Protein AF-A0A7Y5E2I7-F1 (afdb_monomer_lite)

Foldseek 3Di:
DDDDDDDDDDDDDDDDDDDDDDDDDDDDDDPPPPDPPPPPVLPLPPAKDWFWAAQVVQQDTDFIWIWGDPDVQWTFTDDPVCNPGTFIFGWDWDDDPNDTATYTNTPDDDPHHDDHDDYFNQFDDDRPDTHGPDDDD

Radius of gyration: 29.75 Å; chains: 1; bounding box: 64×76×51 Å

Secondary structure (DSSP, 8-state):
---------------------------------------------TTEEEEEEEEGGGTEEEEEEEEEEEETTEEEEE-TTSSSSPEEEEEEEEEETTEEEEEEEE----SSPPPP----TT-EEETTEEE-S----

pLDDT: mean 77.26, std 21.07, range [37.94, 97.81]

Structure (mmCIF, N/CA/C/O backbone):
data_AF-A0A7Y5E2I7-F1
#
_entry.id   AF-A0A7Y5E2I7-F1
#
loop_
_atom_site.group_PDB
_atom_site.id
_atom_site.type_symbol
_atom_site.label_atom_id
_atom_site.label_alt_id
_atom_site.label_comp_id
_atom_site.label_asym_id
_atom_site.label_entity_id
_atom_site.label_seq_id
_atom_site.pdbx_PDB_ins_code
_atom_site.Cartn_x
_atom_site.Cartn_y
_atom_site.Cartn_z
_atom_site.occupancy
_atom_site.B_iso_or_equiv
_atom_site.auth_seq_id
_atom_site.auth_comp_id
_atom_site.auth_asym_id
_atom_site.auth_atom_id
_atom_site.pdbx_PDB_model_num
ATOM 1 N N . MET A 1 1 ? 26.588 -47.017 -35.302 1.00 46.81 1 MET A N 1
ATOM 2 C CA . MET A 1 1 ? 26.744 -48.278 -36.074 1.00 46.81 1 MET A CA 1
ATOM 3 C C . MET A 1 1 ? 27.490 -49.244 -35.153 1.00 46.81 1 MET A C 1
ATOM 5 O O . MET A 1 1 ? 28.565 -48.873 -34.726 1.00 46.81 1 MET A O 1
ATOM 9 N N . ARG A 1 2 ? 26.962 -50.365 -34.652 1.00 39.72 2 ARG A N 1
ATOM 10 C CA . ARG A 1 2 ? 26.421 -51.553 -35.332 1.00 39.72 2 ARG A CA 1
ATOM 11 C C . ARG A 1 2 ? 25.397 -52.285 -34.441 1.00 39.72 2 ARG A C 1
ATOM 13 O O . ARG A 1 2 ? 25.476 -52.225 -33.222 1.00 39.72 2 ARG A O 1
ATOM 20 N N . ARG A 1 3 ? 24.467 -52.972 -35.109 1.00 50.47 3 ARG A N 1
ATOM 21 C CA . ARG A 1 3 ? 23.462 -53.908 -34.578 1.00 50.47 3 ARG A CA 1
ATOM 22 C C . ARG A 1 3 ? 24.116 -55.188 -34.050 1.00 50.47 3 ARG A C 1
ATOM 24 O O . ARG A 1 3 ? 25.071 -55.635 -34.676 1.00 50.47 3 ARG A O 1
ATOM 31 N N . LEU A 1 4 ? 23.495 -55.837 -33.064 1.00 52.69 4 LEU A N 1
ATOM 32 C CA . LEU A 1 4 ? 23.398 -57.300 -32.980 1.00 52.69 4 LEU A CA 1
ATOM 33 C C . LEU A 1 4 ? 22.097 -57.718 -32.274 1.00 52.69 4 LEU A C 1
ATOM 35 O O . LEU A 1 4 ? 21.553 -56.982 -31.457 1.00 52.69 4 LEU A O 1
ATOM 39 N N . CYS A 1 5 ? 21.584 -58.859 -32.728 1.00 41.06 5 CYS A N 1
ATOM 40 C CA . CYS A 1 5 ? 20.235 -59.390 -32.580 1.00 41.06 5 CYS A CA 1
ATOM 41 C C . CYS A 1 5 ? 19.867 -59.938 -31.185 1.00 41.06 5 CYS A C 1
ATOM 43 O O . CYS A 1 5 ? 20.725 -60.231 -30.364 1.00 41.06 5 CYS A O 1
ATOM 45 N N . ALA A 1 6 ? 18.544 -60.104 -31.036 1.00 47.09 6 ALA A N 1
ATOM 46 C CA . ALA A 1 6 ? 17.701 -60.841 -30.075 1.00 47.09 6 ALA A CA 1
ATOM 47 C C . ALA A 1 6 ? 18.190 -62.285 -29.739 1.00 47.09 6 ALA A C 1
ATOM 49 O O . ALA A 1 6 ? 19.221 -62.669 -30.291 1.00 47.09 6 ALA A O 1
ATOM 50 N N . PRO A 1 7 ? 17.475 -63.158 -28.973 1.00 57.16 7 PRO A N 1
ATOM 51 C CA . PRO A 1 7 ? 16.097 -63.067 -28.437 1.00 57.16 7 PRO A CA 1
ATOM 52 C C . PRO A 1 7 ? 15.887 -63.655 -27.019 1.00 57.16 7 PRO A C 1
ATOM 54 O O . PRO A 1 7 ? 16.674 -64.472 -26.566 1.00 57.16 7 PRO A O 1
ATOM 57 N N . THR A 1 8 ? 14.752 -63.384 -26.361 1.00 48.31 8 THR A N 1
ATOM 58 C CA . THR A 1 8 ? 13.950 -64.466 -25.740 1.00 48.31 8 THR A CA 1
ATOM 59 C C . THR A 1 8 ? 12.540 -63.992 -25.405 1.00 48.31 8 THR A C 1
ATOM 61 O O . THR A 1 8 ? 12.333 -62.941 -24.808 1.00 48.31 8 THR A O 1
ATOM 64 N N . ALA A 1 9 ? 11.572 -64.794 -25.829 1.00 50.88 9 ALA A N 1
ATOM 65 C CA . ALA A 1 9 ? 10.167 -64.680 -25.501 1.00 50.88 9 ALA A CA 1
ATOM 66 C C . ALA A 1 9 ? 9.901 -65.027 -24.029 1.00 50.88 9 ALA A C 1
ATOM 68 O O . ALA A 1 9 ? 10.531 -65.928 -23.479 1.00 50.88 9 ALA A O 1
ATOM 69 N N . SER A 1 10 ? 8.878 -64.410 -23.443 1.00 50.59 10 SER A N 1
ATOM 70 C CA . SER A 1 10 ? 7.926 -65.128 -22.594 1.00 50.59 10 SER A CA 1
ATOM 71 C C . SER A 1 10 ? 6.646 -64.321 -22.462 1.00 50.59 10 SER A C 1
ATOM 73 O O . SER A 1 10 ? 6.610 -63.226 -21.910 1.00 50.59 10 SER A O 1
ATOM 75 N N . PHE A 1 11 ? 5.602 -64.905 -23.033 1.00 48.84 11 PHE A N 1
ATOM 76 C CA . PHE A 1 11 ? 4.211 -64.599 -22.775 1.00 48.84 11 PHE A CA 1
ATOM 77 C C . PHE A 1 11 ? 3.883 -64.999 -21.339 1.00 48.84 11 PHE A C 1
ATOM 79 O O . PHE A 1 11 ? 4.123 -66.146 -20.983 1.00 48.84 11 PHE A O 1
ATOM 86 N N . PHE A 1 12 ? 3.247 -64.120 -20.570 1.00 46.44 12 PHE A N 1
ATOM 87 C CA . PHE A 1 12 ? 2.270 -64.551 -19.574 1.00 46.44 12 PHE A CA 1
ATOM 88 C C . PHE A 1 12 ? 1.135 -63.532 -19.513 1.00 46.44 12 PHE A C 1
ATOM 90 O O . PHE A 1 12 ? 1.324 -62.358 -19.204 1.00 46.44 12 PHE A O 1
ATOM 97 N N . ALA A 1 13 ? -0.043 -64.014 -19.892 1.00 49.53 13 ALA A N 1
ATOM 98 C CA . ALA A 1 13 ? -1.316 -63.339 -19.763 1.00 49.53 13 ALA A CA 1
ATOM 99 C C . ALA A 1 13 ? -1.667 -63.155 -18.283 1.00 49.53 13 ALA A C 1
ATOM 101 O O . ALA A 1 13 ? -1.520 -64.093 -17.500 1.00 49.53 13 ALA A O 1
ATOM 102 N N . VAL A 1 14 ? -2.210 -61.991 -17.919 1.00 48.53 14 VAL A N 1
ATOM 103 C CA . VAL A 1 14 ? -2.978 -61.847 -16.679 1.00 48.53 14 VAL A CA 1
ATOM 104 C C . VAL A 1 14 ? -4.328 -61.216 -16.996 1.00 48.53 14 VAL A C 1
ATOM 106 O O . VAL A 1 14 ? -4.447 -60.051 -17.359 1.00 48.53 14 VAL A O 1
ATOM 109 N N . ALA A 1 15 ? -5.302 -62.116 -16.910 1.00 49.00 15 ALA A N 1
ATOM 110 C CA . ALA A 1 15 ? -6.739 -62.010 -16.749 1.00 49.00 15 ALA A CA 1
ATOM 111 C C . ALA A 1 15 ? -7.362 -60.625 -16.490 1.00 49.00 15 ALA A C 1
ATOM 113 O O . ALA A 1 15 ? -7.077 -59.942 -15.509 1.00 49.00 15 ALA A O 1
ATOM 114 N N . VAL A 1 16 ? -8.362 -60.337 -17.325 1.00 50.47 16 VAL A N 1
ATOM 115 C CA . VAL A 1 16 ? -9.493 -59.446 -17.057 1.00 50.47 16 VAL A CA 1
ATOM 116 C C . VAL A 1 16 ? -10.335 -60.063 -15.935 1.00 50.47 16 VAL A C 1
ATOM 118 O O . VAL A 1 16 ? -10.912 -61.133 -16.120 1.00 50.47 16 VAL A O 1
ATOM 121 N N . LEU A 1 17 ? -10.422 -59.397 -14.784 1.00 46.59 17 LEU A N 1
ATOM 122 C CA . LEU A 1 17 ? -11.400 -59.710 -13.740 1.00 46.59 17 LEU A CA 1
ATOM 123 C C . LEU A 1 17 ? -12.450 -58.601 -13.702 1.00 46.59 17 LEU A C 1
ATOM 125 O O . LEU A 1 17 ? -12.265 -57.542 -13.106 1.00 46.59 17 LEU A O 1
ATOM 129 N N . ALA A 1 18 ? -13.554 -58.876 -14.392 1.00 50.06 18 ALA A N 1
ATOM 130 C CA . ALA A 1 18 ? -14.829 -58.219 -14.186 1.00 50.06 18 ALA A CA 1
ATOM 131 C C . ALA A 1 18 ? -15.429 -58.723 -12.863 1.00 50.06 18 ALA A C 1
ATOM 133 O O . ALA A 1 18 ? -15.713 -59.911 -12.730 1.00 50.06 18 ALA A O 1
ATOM 134 N N . CYS A 1 19 ? -15.646 -57.820 -11.908 1.00 38.47 19 CYS A N 1
ATOM 135 C CA . CYS A 1 19 ? -16.518 -58.061 -10.761 1.00 38.47 19 CYS A CA 1
ATOM 136 C C . CYS A 1 19 ? -17.751 -57.167 -10.889 1.00 38.47 19 CYS A C 1
ATOM 138 O O . CYS A 1 19 ? -17.707 -55.967 -10.623 1.00 38.47 19 CYS A O 1
ATOM 140 N N . SER A 1 20 ? -18.849 -57.787 -11.309 1.00 51.34 20 SER A N 1
ATOM 141 C CA . SER A 1 20 ? -20.210 -57.301 -11.121 1.00 51.34 20 SER A CA 1
ATOM 142 C C . SER A 1 20 ? -20.519 -57.195 -9.626 1.00 51.34 20 SER A C 1
ATOM 144 O O . SER A 1 20 ? -20.246 -58.134 -8.883 1.00 51.34 20 SER A O 1
ATOM 146 N N . HIS A 1 21 ? -21.139 -56.095 -9.200 1.00 47.22 21 HIS A N 1
ATOM 147 C CA . HIS A 1 21 ? -21.841 -56.020 -7.917 1.00 47.22 21 HIS A CA 1
ATOM 148 C C . HIS A 1 21 ? -23.266 -55.478 -8.124 1.00 47.22 21 HIS A C 1
ATOM 150 O O . HIS A 1 21 ? -23.492 -54.710 -9.064 1.00 47.22 21 HIS A O 1
ATOM 156 N N . PRO A 1 22 ? -24.229 -55.947 -7.309 1.00 50.00 22 PRO A N 1
ATOM 157 C CA . PRO A 1 22 ? -25.656 -55.917 -7.609 1.00 50.00 22 PRO A CA 1
ATOM 158 C C . PRO A 1 22 ? -26.318 -54.567 -7.314 1.00 50.00 22 PRO A C 1
ATOM 160 O O . PRO A 1 22 ? -25.896 -53.821 -6.433 1.00 50.00 22 PRO A O 1
ATOM 163 N N . GLN A 1 23 ? -27.407 -54.299 -8.041 1.00 53.91 23 GLN A N 1
ATOM 164 C CA . GLN A 1 23 ? -28.407 -53.308 -7.659 1.00 53.91 23 GLN A CA 1
ATOM 165 C C . GLN A 1 23 ? -29.212 -53.810 -6.458 1.00 53.91 23 GLN A C 1
ATOM 167 O O . GLN A 1 23 ? -29.773 -54.903 -6.514 1.00 53.91 23 GLN A O 1
ATOM 172 N N . GLU A 1 24 ? -29.359 -52.961 -5.443 1.00 42.97 24 GLU A N 1
ATOM 173 C CA . GLU A 1 24 ? -30.434 -53.061 -4.461 1.00 42.97 24 GLU A CA 1
ATOM 174 C C . GLU A 1 24 ? -31.112 -51.695 -4.272 1.00 42.97 24 GLU A C 1
ATOM 176 O O . GLU A 1 24 ? -30.516 -50.628 -4.427 1.00 42.97 24 GLU A O 1
ATOM 181 N N . SER A 1 25 ? -32.415 -51.792 -4.045 1.00 55.66 25 SER A N 1
ATOM 182 C CA . SER A 1 25 ? -33.464 -50.788 -4.146 1.00 55.66 25 SER A CA 1
ATOM 183 C C . SER A 1 25 ? -33.588 -49.851 -2.937 1.00 55.66 25 SER A C 1
ATOM 185 O O . SER A 1 25 ? -33.550 -50.289 -1.799 1.00 55.66 25 SER A O 1
ATOM 187 N N . VAL A 1 26 ? -33.933 -48.594 -3.250 1.00 55.59 26 VAL A N 1
ATOM 188 C CA . VAL A 1 26 ? -34.954 -47.732 -2.608 1.00 55.59 26 VAL A CA 1
ATOM 189 C C . VAL A 1 26 ? -34.825 -47.398 -1.110 1.00 55.59 26 VAL A C 1
ATOM 191 O O . VAL A 1 26 ? -35.111 -48.216 -0.243 1.00 55.59 26 VAL A O 1
ATOM 194 N N . SER A 1 27 ? -34.658 -46.098 -0.816 1.00 48.69 27 SER A N 1
ATOM 195 C CA . SER A 1 27 ? -35.498 -45.369 0.159 1.00 48.69 27 SER A CA 1
ATOM 196 C C . SER A 1 27 ? -35.400 -43.840 0.008 1.00 48.69 27 SER A C 1
ATOM 198 O O . SER A 1 27 ? -34.322 -43.272 0.102 1.00 48.69 27 SER A O 1
ATOM 200 N N . ALA A 1 28 ? -36.574 -43.250 -0.250 1.00 62.44 28 ALA A N 1
ATOM 201 C CA . ALA A 1 28 ? -37.124 -41.904 -0.010 1.00 62.44 28 ALA A CA 1
ATOM 202 C C . ALA A 1 28 ? -36.247 -40.618 0.020 1.00 62.44 28 ALA A C 1
ATOM 204 O O . ALA A 1 28 ? -35.147 -40.593 0.566 1.00 62.44 28 ALA A O 1
ATOM 205 N N . PRO A 1 29 ? -36.799 -39.480 -0.465 1.00 53.91 29 PRO A N 1
ATOM 206 C CA . PRO A 1 29 ? -36.125 -38.189 -0.455 1.00 53.91 29 PRO A CA 1
ATOM 207 C C . PRO A 1 29 ? -36.214 -37.559 0.939 1.00 53.91 29 PRO A C 1
ATOM 209 O O . PRO A 1 29 ? -37.297 -37.199 1.403 1.00 53.91 29 PRO A O 1
ATOM 212 N N . VAL A 1 30 ? -35.077 -37.370 1.605 1.00 55.69 30 VAL A N 1
ATOM 213 C CA . VAL A 1 30 ? -35.030 -36.463 2.754 1.00 55.69 30 VAL A CA 1
ATOM 214 C C . VAL A 1 30 ? -34.901 -35.054 2.196 1.00 55.69 30 VAL A C 1
ATOM 216 O O . VAL A 1 30 ? -33.852 -34.650 1.697 1.00 55.69 30 VAL A O 1
ATOM 219 N N . VAL A 1 31 ? -36.014 -34.328 2.238 1.00 55.16 31 VAL A N 1
ATOM 220 C CA . VAL A 1 31 ? -36.095 -32.896 1.964 1.00 55.16 31 VAL A CA 1
ATOM 221 C C . VAL A 1 31 ? -35.252 -32.182 3.021 1.00 55.16 31 VAL A C 1
ATOM 223 O O . VAL A 1 31 ? -35.731 -31.843 4.101 1.00 55.16 31 VAL A O 1
ATOM 226 N N . ALA A 1 32 ? -33.967 -31.987 2.734 1.00 52.06 32 ALA A N 1
ATOM 227 C CA . ALA A 1 32 ? -33.144 -31.051 3.477 1.00 52.06 32 ALA A CA 1
ATOM 228 C C . ALA A 1 32 ? -33.578 -29.650 3.045 1.00 52.06 32 ALA A C 1
ATOM 230 O O . ALA A 1 32 ? -33.197 -29.153 1.986 1.00 52.06 32 ALA A O 1
ATOM 231 N N . SER A 1 33 ? -34.451 -29.061 3.858 1.00 49.09 33 SER A N 1
ATOM 232 C CA . SER A 1 33 ? -34.782 -27.645 3.831 1.00 49.09 33 SER A CA 1
ATOM 233 C C . SER A 1 33 ? -33.472 -26.858 3.817 1.00 49.09 33 SER A C 1
ATOM 235 O O . SER A 1 33 ? -32.757 -26.814 4.820 1.00 49.09 33 SER A O 1
ATOM 237 N N . ALA A 1 34 ? -33.111 -26.315 2.654 1.00 50.72 34 ALA A N 1
ATOM 238 C CA . ALA A 1 34 ? -31.994 -25.403 2.520 1.00 50.72 34 ALA A CA 1
ATOM 239 C C . ALA A 1 34 ? -32.360 -24.141 3.304 1.00 50.72 34 ALA A C 1
ATOM 241 O O . ALA A 1 34 ? -33.029 -23.240 2.798 1.00 50.72 34 ALA A O 1
ATOM 242 N N . ALA A 1 35 ? -31.962 -24.109 4.575 1.00 55.41 35 ALA A N 1
ATOM 243 C CA . ALA A 1 35 ? -31.858 -22.866 5.306 1.00 55.41 35 ALA A CA 1
ATOM 244 C C . ALA A 1 35 ? -30.995 -21.927 4.449 1.00 55.41 35 ALA A C 1
ATOM 246 O O . ALA A 1 35 ? -29.943 -22.366 3.972 1.00 55.41 35 ALA A O 1
ATOM 247 N N . PRO A 1 36 ? -31.423 -20.678 4.201 1.00 48.00 36 PRO A N 1
ATOM 248 C CA . PRO A 1 36 ? -30.585 -19.731 3.492 1.00 48.00 36 PRO A CA 1
ATOM 249 C C . PRO A 1 36 ? -29.272 -19.643 4.262 1.00 48.00 36 PRO A C 1
ATOM 251 O O . PRO A 1 36 ? -29.257 -19.258 5.433 1.00 48.00 36 PRO A O 1
ATOM 254 N N . SER A 1 37 ? -28.182 -20.073 3.620 1.00 47.41 37 SER A N 1
ATOM 255 C CA . SER A 1 37 ? -26.837 -19.799 4.094 1.00 47.41 37 SER A CA 1
ATOM 256 C C . SER A 1 37 ? -26.791 -18.308 4.359 1.00 47.41 37 SER A C 1
ATOM 258 O O . SER A 1 37 ? -26.943 -17.505 3.439 1.00 47.41 37 SER A O 1
ATOM 260 N N . ALA A 1 38 ? -26.680 -17.950 5.635 1.00 48.69 38 ALA A N 1
ATOM 261 C CA . ALA A 1 38 ? -26.426 -16.589 6.030 1.00 48.69 38 ALA A CA 1
ATOM 262 C C . ALA A 1 38 ? -25.175 -16.165 5.267 1.00 48.69 38 ALA A C 1
ATOM 264 O O . ALA A 1 38 ? -24.083 -16.675 5.518 1.00 48.69 38 ALA A O 1
ATOM 265 N N . THR A 1 39 ? -25.359 -15.280 4.291 1.00 46.44 39 THR A N 1
ATOM 266 C CA . THR A 1 39 ? -24.293 -14.449 3.765 1.00 46.44 39 THR A CA 1
ATOM 267 C C . THR A 1 39 ? -23.722 -13.743 4.981 1.00 46.44 39 THR A C 1
ATOM 269 O O . THR A 1 39 ? -24.280 -12.752 5.454 1.00 46.44 39 THR A O 1
ATOM 272 N N . VAL A 1 40 ? -22.655 -14.301 5.553 1.00 50.03 40 VAL A N 1
ATOM 273 C CA . VAL A 1 40 ? -21.811 -13.577 6.489 1.00 50.03 40 VAL A CA 1
ATOM 274 C C . VAL A 1 40 ? -21.189 -12.504 5.620 1.00 50.03 40 VAL A C 1
ATOM 276 O O . VAL A 1 40 ? -20.206 -12.736 4.921 1.00 50.03 40 VAL A O 1
ATOM 279 N N . ALA A 1 41 ? -21.863 -11.358 5.556 1.00 47.41 41 ALA A N 1
ATOM 280 C CA . ALA A 1 41 ? -21.294 -10.149 5.017 1.00 47.41 41 ALA A CA 1
ATOM 281 C C . ALA A 1 41 ? -19.994 -9.958 5.789 1.00 47.41 41 ALA A C 1
ATOM 283 O O . ALA A 1 41 ? -20.026 -9.724 7.001 1.00 47.41 41 ALA A O 1
ATOM 284 N N . ALA A 1 42 ? -18.873 -10.177 5.099 1.00 50.53 42 ALA A N 1
ATOM 285 C CA . ALA A 1 42 ? -17.547 -9.935 5.622 1.00 50.53 42 ALA A CA 1
ATOM 286 C C . ALA A 1 42 ? -17.562 -8.513 6.165 1.00 50.53 42 ALA A C 1
ATOM 288 O O . ALA A 1 42 ? -17.647 -7.534 5.420 1.00 50.53 42 ALA A O 1
ATOM 289 N N . SER A 1 43 ? -17.651 -8.417 7.487 1.00 49.25 43 SER A N 1
ATOM 290 C CA . SER A 1 43 ? -17.778 -7.151 8.176 1.00 49.25 43 SER A CA 1
ATOM 291 C C . SER A 1 43 ? -16.383 -6.573 8.172 1.00 49.25 43 SER A C 1
AT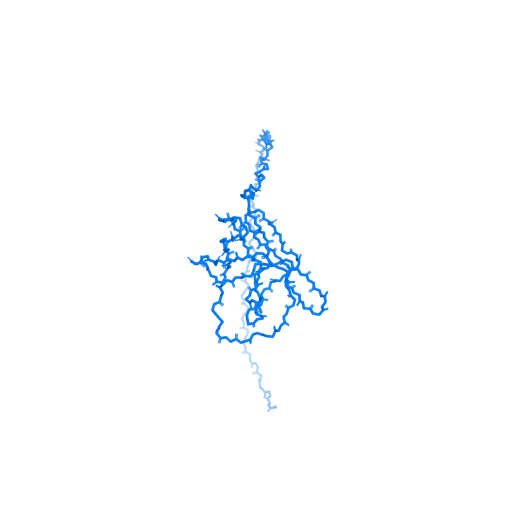OM 293 O O . SER A 1 43 ? -15.632 -6.758 9.124 1.00 49.25 43 SER A O 1
ATOM 295 N N . SER A 1 44 ? -16.015 -5.939 7.056 1.00 54.41 44 SER A N 1
ATOM 296 C CA . SER A 1 44 ? -14.807 -5.131 6.986 1.00 54.41 44 SER A CA 1
ATOM 297 C C . SER A 1 44 ? -14.865 -4.210 8.208 1.00 54.41 44 SER A C 1
ATOM 299 O O . SER A 1 44 ? -15.861 -3.486 8.355 1.00 54.41 44 SER A O 1
ATOM 301 N N . PRO A 1 45 ? -13.914 -4.304 9.162 1.00 58.69 45 PRO A N 1
ATOM 302 C CA . PRO A 1 45 ? -14.008 -3.525 10.386 1.00 58.69 45 PRO A CA 1
ATOM 303 C C . PRO A 1 45 ? -14.148 -2.067 9.968 1.00 58.69 45 PRO A C 1
ATOM 305 O O . PRO A 1 45 ? -13.506 -1.674 9.001 1.00 58.69 45 PRO A O 1
ATOM 308 N N . ALA A 1 46 ? -15.008 -1.286 10.631 1.00 66.12 46 ALA A N 1
ATOM 309 C CA . ALA A 1 46 ? -15.595 -0.034 10.116 1.00 66.12 46 ALA A CA 1
ATOM 310 C C . ALA A 1 46 ? -14.609 1.075 9.661 1.00 66.12 46 ALA A C 1
ATOM 312 O O . ALA A 1 46 ? -15.025 2.175 9.307 1.00 66.12 46 ALA A O 1
ATOM 313 N N . LYS A 1 47 ? -13.300 0.812 9.690 1.00 86.50 47 LYS A N 1
ATOM 314 C CA . LYS A 1 47 ? -12.196 1.676 9.275 1.00 86.50 47 LYS A CA 1
ATOM 315 C C . LYS A 1 47 ? -11.035 0.909 8.619 1.00 86.50 47 LYS A C 1
ATOM 317 O O . LYS A 1 47 ? -9.894 1.374 8.642 1.00 86.50 47 LYS A O 1
ATOM 322 N N . ALA A 1 48 ? -11.297 -0.283 8.091 1.00 94.00 48 ALA A N 1
ATOM 323 C CA . ALA A 1 48 ? -10.327 -1.044 7.327 1.00 94.00 48 ALA A CA 1
ATOM 324 C C . ALA A 1 48 ? -10.294 -0.576 5.874 1.00 94.00 48 ALA A C 1
ATOM 326 O O . ALA A 1 48 ? -11.313 -0.218 5.282 1.00 94.00 48 ALA A O 1
ATOM 327 N N . ARG A 1 49 ? -9.099 -0.588 5.295 1.00 95.94 49 ARG A N 1
ATOM 328 C CA . ARG A 1 49 ? -8.866 -0.318 3.881 1.00 95.94 49 ARG A CA 1
ATOM 329 C C . ARG A 1 49 ? -7.962 -1.395 3.307 1.00 95.94 49 ARG A C 1
ATOM 331 O O . ARG A 1 49 ? -7.024 -1.838 3.966 1.00 95.94 49 ARG A O 1
ATOM 338 N N . CYS A 1 50 ? -8.264 -1.795 2.083 1.00 96.44 50 CYS A N 1
ATOM 339 C CA . CYS A 1 50 ? -7.422 -2.665 1.284 1.00 96.44 50 CYS A CA 1
ATOM 340 C C . CYS A 1 50 ? -6.785 -1.796 0.207 1.00 96.44 50 CYS A C 1
ATOM 342 O O . CYS A 1 50 ? -7.490 -1.280 -0.655 1.00 96.44 50 CYS A O 1
ATOM 344 N N . LEU A 1 51 ? -5.480 -1.566 0.317 1.00 97.25 51 LEU A N 1
ATOM 345 C CA . LEU A 1 51 ? -4.723 -0.691 -0.578 1.00 97.25 51 LEU A CA 1
ATOM 346 C C . LEU A 1 51 ? -3.344 -1.309 -0.845 1.00 97.25 51 LEU A C 1
ATOM 348 O O . LEU A 1 51 ? -2.861 -2.104 -0.028 1.00 97.25 51 LEU A O 1
ATOM 352 N N . PRO A 1 52 ? -2.684 -0.946 -1.955 1.00 96.31 52 PRO A N 1
ATOM 353 C CA . PRO A 1 52 ? -1.294 -1.321 -2.184 1.00 96.31 52 PRO A CA 1
ATOM 354 C C . PRO A 1 52 ? -0.386 -0.750 -1.088 1.00 96.31 52 PRO A C 1
ATOM 356 O O . PRO A 1 52 ? -0.634 0.338 -0.565 1.00 96.31 52 PRO A O 1
ATOM 359 N N . VAL A 1 53 ? 0.680 -1.475 -0.742 1.00 96.00 53 VAL A N 1
ATOM 360 C CA . VAL A 1 53 ? 1.674 -1.033 0.249 1.00 96.00 53 VAL A CA 1
ATOM 361 C C . VAL A 1 53 ? 2.921 -0.533 -0.469 1.00 96.00 53 VAL A C 1
ATOM 363 O O . VAL A 1 53 ? 3.469 -1.223 -1.326 1.00 96.00 53 VAL A O 1
ATOM 366 N N . VAL A 1 54 ? 3.393 0.659 -0.112 1.00 95.44 54 VAL A N 1
ATOM 367 C CA . VAL A 1 54 ? 4.571 1.285 -0.722 1.00 95.44 54 VAL A CA 1
ATOM 368 C C . VAL A 1 54 ? 5.556 1.760 0.342 1.00 95.44 54 VAL A C 1
ATOM 370 O O . VAL A 1 54 ? 5.170 2.321 1.369 1.00 95.44 54 VAL A O 1
ATOM 373 N N . ALA A 1 55 ? 6.844 1.569 0.067 1.00 93.94 55 ALA A N 1
ATOM 374 C CA . ALA A 1 55 ? 7.935 2.230 0.772 1.00 93.94 55 ALA A CA 1
ATOM 375 C C . ALA A 1 55 ? 8.389 3.419 -0.081 1.00 93.94 55 ALA A C 1
ATOM 377 O O . ALA A 1 55 ? 9.289 3.296 -0.915 1.00 93.94 55 ALA A O 1
ATOM 378 N N . ALA A 1 56 ? 7.718 4.561 0.089 1.00 90.50 56 ALA A N 1
ATOM 379 C CA . ALA A 1 56 ? 7.896 5.725 -0.779 1.00 90.50 56 ALA A CA 1
ATOM 380 C C . ALA A 1 56 ? 9.347 6.235 -0.817 1.00 90.50 56 ALA A C 1
ATOM 382 O O . ALA A 1 56 ? 9.826 6.616 -1.881 1.00 90.50 56 ALA A O 1
ATOM 383 N N . GLU A 1 57 ? 10.058 6.156 0.310 1.00 90.19 57 GLU A N 1
ATOM 384 C CA . GLU A 1 57 ? 11.448 6.612 0.451 1.00 90.19 57 GLU A CA 1
ATOM 385 C C . GLU A 1 57 ? 12.437 5.852 -0.453 1.00 90.19 57 GLU A C 1
ATOM 387 O O . GLU A 1 57 ? 13.454 6.408 -0.857 1.00 90.19 57 GLU A O 1
ATOM 392 N N . CYS A 1 58 ? 12.146 4.594 -0.803 1.00 90.50 58 CYS A N 1
ATOM 393 C CA . CYS A 1 58 ? 12.999 3.773 -1.674 1.00 90.50 58 CYS A CA 1
ATOM 394 C C . CYS A 1 58 ? 12.314 3.288 -2.955 1.00 90.50 58 CYS A C 1
ATOM 396 O O . CYS A 1 58 ? 12.886 2.477 -3.687 1.00 90.50 58 CYS A O 1
ATOM 398 N N . GLY A 1 59 ? 11.102 3.769 -3.237 1.00 90.38 59 GLY A N 1
ATOM 399 C CA . GLY A 1 59 ? 10.360 3.443 -4.454 1.00 90.38 59 GLY A CA 1
ATOM 400 C C . GLY A 1 59 ? 9.862 2.000 -4.555 1.00 90.38 59 GLY A C 1
ATOM 401 O O . GLY A 1 59 ? 9.441 1.581 -5.633 1.00 90.38 59 GLY A O 1
ATOM 402 N N . CYS A 1 60 ? 9.911 1.228 -3.466 1.00 91.88 60 CYS A N 1
ATOM 403 C CA . CYS A 1 60 ? 9.471 -0.164 -3.470 1.00 91.88 60 CYS A CA 1
ATOM 404 C C . CYS A 1 60 ? 7.948 -0.251 -3.354 1.00 91.88 60 CYS A C 1
A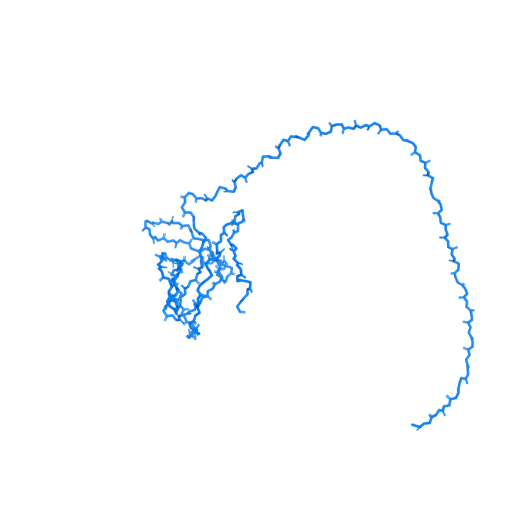TOM 406 O O . CYS A 1 60 ? 7.345 0.345 -2.459 1.00 91.88 60 CYS A O 1
ATOM 408 N N . VAL A 1 61 ? 7.339 -1.040 -4.235 1.00 93.19 61 VAL A N 1
ATOM 409 C CA . VAL A 1 61 ? 5.907 -1.350 -4.224 1.00 93.19 61 VAL A CA 1
ATOM 410 C C . VAL A 1 61 ? 5.731 -2.820 -3.877 1.00 93.19 61 VAL A C 1
ATOM 412 O O . VAL A 1 61 ? 6.374 -3.684 -4.472 1.00 93.19 61 VAL A O 1
ATOM 415 N N . TYR A 1 62 ? 4.846 -3.091 -2.929 1.00 92.50 62 TYR A N 1
ATOM 416 C CA . TYR A 1 62 ? 4.496 -4.425 -2.463 1.00 92.50 62 TYR A CA 1
ATOM 417 C C . TYR A 1 62 ? 3.051 -4.761 -2.858 1.00 92.50 62 TYR A C 1
ATOM 419 O O . TYR A 1 62 ? 2.328 -3.929 -3.411 1.00 92.50 62 TYR A O 1
ATOM 427 N N . SER A 1 63 ? 2.626 -5.997 -2.587 1.00 93.44 63 SER A N 1
ATOM 428 C CA . SER A 1 63 ? 1.243 -6.429 -2.806 1.00 93.44 63 SER A CA 1
ATOM 429 C C . SER A 1 63 ? 0.241 -5.692 -1.899 1.00 93.44 63 SER A C 1
ATOM 431 O O . SER A 1 63 ? 0.599 -4.882 -1.039 1.00 93.44 63 SER A O 1
ATOM 433 N N . CYS A 1 64 ? -1.046 -5.955 -2.117 1.00 95.31 64 CYS A N 1
ATOM 434 C CA . CYS A 1 64 ? -2.124 -5.356 -1.343 1.00 95.31 64 CYS A CA 1
ATOM 435 C C . CYS A 1 64 ? -2.023 -5.720 0.151 1.00 95.31 64 CYS A C 1
ATOM 437 O O . CYS A 1 64 ? -1.695 -6.852 0.515 1.00 95.31 64 CYS A O 1
ATOM 439 N N . GLY A 1 65 ? -2.298 -4.749 1.022 1.00 95.06 65 GLY A N 1
ATOM 440 C CA . GLY A 1 65 ? -2.287 -4.910 2.475 1.00 95.06 65 GLY A CA 1
ATOM 441 C C . GLY A 1 65 ? -3.604 -4.477 3.109 1.00 95.06 65 GLY A C 1
ATOM 442 O O . GLY A 1 65 ? -4.317 -3.625 2.581 1.00 95.06 65 GLY A O 1
ATOM 443 N N . VAL A 1 66 ? -3.913 -5.052 4.271 1.00 96.12 66 VAL A N 1
ATOM 444 C CA . VAL A 1 66 ? -5.075 -4.668 5.083 1.00 96.12 66 VAL A CA 1
ATOM 445 C C . VAL A 1 66 ? -4.627 -3.635 6.105 1.00 96.12 66 VAL A C 1
ATOM 447 O O . VAL A 1 66 ? -3.897 -3.977 7.033 1.00 96.12 66 VAL A O 1
ATOM 450 N N . GLY A 1 67 ? -5.065 -2.388 5.971 1.00 96.19 67 GLY A N 1
ATOM 451 C CA . GLY A 1 67 ? -4.820 -1.344 6.963 1.00 96.19 67 GLY A CA 1
ATOM 452 C C . GLY A 1 67 ? -6.049 -1.061 7.803 1.00 96.19 67 GLY A C 1
ATOM 453 O O . GLY A 1 67 ? -7.090 -0.713 7.257 1.00 96.19 67 GLY A O 1
ATOM 454 N N . THR A 1 68 ? -5.915 -1.130 9.124 1.00 96.19 68 THR A N 1
ATOM 455 C CA . THR A 1 68 ? -6.954 -0.697 10.068 1.00 96.19 68 THR A CA 1
ATOM 456 C C . THR A 1 68 ? -6.561 0.646 10.661 1.00 96.19 68 THR A C 1
ATOM 458 O O . THR A 1 68 ? -5.467 0.783 11.214 1.00 96.19 68 THR A O 1
ATOM 461 N N . GLU A 1 69 ? -7.436 1.646 10.551 1.00 96.44 69 GLU A N 1
ATOM 462 C CA . GLU A 1 69 ? -7.182 2.961 11.141 1.00 96.44 69 GLU A CA 1
ATOM 463 C C . GLU A 1 69 ? -7.076 2.850 12.672 1.00 96.44 69 GLU A C 1
ATOM 465 O O . GLU A 1 69 ? -8.015 2.433 13.350 1.00 96.44 69 GLU A O 1
ATOM 470 N N . THR A 1 70 ? -5.925 3.238 13.217 1.00 95.56 70 THR A N 1
ATOM 471 C CA . THR A 1 70 ? -5.662 3.250 14.668 1.00 95.56 70 THR A CA 1
ATOM 472 C C . THR A 1 70 ? -5.845 4.639 15.270 1.00 95.56 70 THR A C 1
ATOM 474 O O . THR A 1 70 ? -6.214 4.772 16.437 1.00 95.56 70 THR A O 1
ATOM 477 N N . LYS A 1 71 ? -5.606 5.683 14.470 1.00 94.94 71 LYS A N 1
ATOM 478 C CA . LYS A 1 71 ? -5.839 7.104 14.768 1.00 94.94 71 LYS A CA 1
ATOM 479 C C . LYS A 1 71 ? -6.249 7.794 13.466 1.00 94.94 71 LYS A C 1
ATOM 481 O O . LYS A 1 71 ? -5.891 7.270 12.415 1.00 94.94 71 LYS A O 1
ATOM 486 N N . PRO A 1 72 ? -6.929 8.954 13.498 1.00 95.44 72 PRO A N 1
ATOM 487 C CA . PRO A 1 72 ? -7.303 9.668 12.278 1.00 95.44 72 PRO A CA 1
ATOM 488 C C . PRO A 1 72 ? -6.125 9.803 11.298 1.00 95.44 72 PRO A C 1
ATOM 490 O O . PRO A 1 72 ? -5.126 10.450 11.612 1.00 95.44 72 PRO A O 1
ATOM 493 N N . GLY A 1 73 ? -6.224 9.143 10.140 1.00 94.25 73 GLY A N 1
ATOM 494 C CA . GLY A 1 73 ? -5.197 9.150 9.090 1.00 94.25 73 GLY A CA 1
ATOM 495 C C . GLY A 1 73 ? -3.991 8.217 9.290 1.00 94.25 73 GLY A C 1
ATOM 496 O O . GLY A 1 73 ? -3.137 8.157 8.404 1.00 94.25 73 GLY A O 1
ATOM 497 N N . VAL A 1 74 ? -3.914 7.468 10.396 1.00 96.81 74 VAL A N 1
ATOM 498 C CA . VAL A 1 74 ? -2.818 6.533 10.710 1.00 96.81 74 VAL A CA 1
ATOM 499 C C . VAL A 1 74 ? -3.341 5.103 10.768 1.00 96.81 74 VAL A C 1
ATOM 501 O O . VAL A 1 74 ? -4.257 4.781 11.528 1.00 96.81 74 VAL A O 1
ATOM 504 N N . TYR A 1 75 ? -2.704 4.220 10.009 1.00 97.31 75 TYR A N 1
ATOM 505 C CA . TYR A 1 75 ? -3.132 2.843 9.805 1.00 97.31 75 TYR A CA 1
ATOM 506 C C . TYR A 1 75 ? -2.095 1.865 10.346 1.00 97.31 75 TYR A C 1
ATOM 508 O O . TYR A 1 75 ? -0.894 2.064 10.178 1.00 97.31 75 TYR A O 1
ATOM 516 N N . SER A 1 76 ? -2.579 0.798 10.977 1.00 96.75 76 SER A N 1
ATOM 517 C CA . SER A 1 76 ? -1.798 -0.409 11.241 1.00 96.75 76 SER A CA 1
ATOM 518 C C . SER A 1 76 ? -2.060 -1.391 10.104 1.00 96.75 76 SER A C 1
ATOM 520 O O . SER A 1 76 ? -3.200 -1.822 9.912 1.00 96.75 76 SER A O 1
ATOM 522 N N . VAL A 1 77 ? -1.032 -1.679 9.308 1.00 96.62 77 VAL A N 1
ATOM 523 C CA . VAL A 1 77 ? -1.127 -2.424 8.051 1.00 96.62 77 VAL A CA 1
ATOM 524 C C . VAL A 1 77 ? -0.564 -3.825 8.218 1.00 96.62 77 VAL A C 1
ATOM 526 O O . VAL A 1 77 ? 0.618 -4.016 8.498 1.00 96.62 77 VAL A O 1
ATOM 529 N N . ARG A 1 78 ? -1.418 -4.820 7.992 1.00 94.88 78 ARG A N 1
ATOM 530 C CA . ARG A 1 78 ? -1.041 -6.226 7.873 1.00 94.88 78 ARG A CA 1
ATOM 531 C C . ARG A 1 78 ? -0.766 -6.547 6.412 1.00 94.88 78 ARG A C 1
ATOM 533 O O . ARG A 1 78 ? -1.602 -6.302 5.543 1.00 94.88 78 ARG A O 1
ATOM 540 N N . HIS A 1 79 ? 0.393 -7.133 6.153 1.00 93.06 79 HIS A N 1
ATOM 541 C CA . HIS A 1 79 ? 0.821 -7.526 4.818 1.00 93.06 79 HIS A CA 1
ATOM 542 C C . HIS A 1 79 ? 1.635 -8.824 4.897 1.00 93.06 79 HIS A C 1
ATOM 544 O O . HIS A 1 79 ? 2.311 -9.084 5.892 1.00 93.06 79 HIS A O 1
ATOM 550 N N . SER A 1 80 ? 1.574 -9.649 3.852 1.00 89.94 80 SER A N 1
ATOM 551 C CA . SER A 1 80 ? 2.151 -11.004 3.831 1.00 89.94 80 SER A CA 1
ATOM 552 C C . SER A 1 80 ? 3.676 -11.049 3.993 1.00 89.94 80 SER A C 1
ATOM 554 O O . SER A 1 80 ? 4.204 -12.072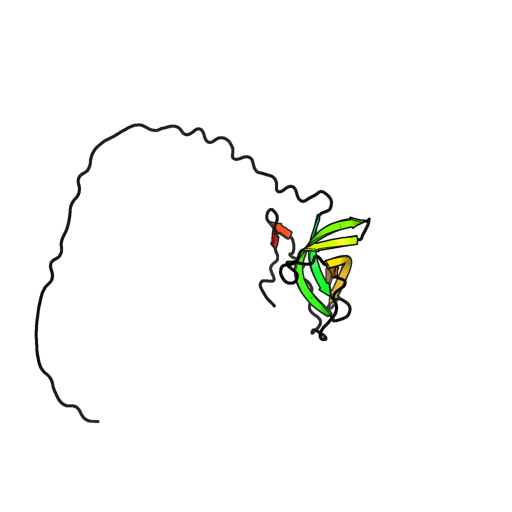 4.418 1.00 89.94 80 SER A O 1
ATOM 556 N N . PHE A 1 81 ? 4.377 -9.960 3.672 1.00 89.88 81 PHE A N 1
ATOM 557 C CA . PHE A 1 81 ? 5.827 -9.833 3.853 1.00 89.88 81 PHE A CA 1
ATOM 558 C C . PHE A 1 81 ? 6.228 -9.598 5.324 1.00 89.88 81 PHE A C 1
ATOM 560 O O . PHE A 1 81 ? 7.247 -10.118 5.764 1.00 89.88 81 PHE A O 1
ATOM 567 N N . TRP A 1 82 ? 5.406 -8.885 6.105 1.00 91.00 82 TRP A N 1
ATOM 568 C CA . TRP A 1 82 ? 5.654 -8.568 7.523 1.00 91.00 82 TRP A CA 1
ATOM 569 C C . TRP A 1 82 ? 4.611 -9.245 8.423 1.00 91.00 82 TRP A C 1
ATOM 571 O O . TRP A 1 82 ? 3.878 -8.586 9.157 1.00 91.00 82 TRP A O 1
ATOM 581 N N . LYS A 1 83 ? 4.488 -10.574 8.327 1.00 83.00 83 LYS A N 1
ATOM 582 C CA . LYS A 1 83 ? 3.387 -11.334 8.954 1.00 83.00 83 LYS A CA 1
ATOM 583 C C . LYS A 1 83 ? 3.251 -11.095 10.461 1.00 83.00 83 LYS A C 1
ATOM 585 O O . LYS A 1 83 ? 2.126 -11.038 10.953 1.00 83.00 83 LYS A O 1
ATOM 590 N N . ASP A 1 84 ? 4.376 -10.942 11.152 1.00 88.69 84 ASP A N 1
ATOM 591 C CA . ASP A 1 84 ? 4.435 -10.865 12.615 1.00 88.69 84 ASP A CA 1
ATOM 592 C C . ASP A 1 84 ? 4.402 -9.429 13.156 1.00 88.69 84 ASP A C 1
ATOM 594 O O . ASP A 1 84 ? 4.019 -9.208 14.305 1.00 88.69 84 ASP A O 1
ATOM 598 N N . THR A 1 85 ? 4.751 -8.442 12.326 1.00 92.75 85 THR A N 1
ATOM 599 C CA . THR A 1 85 ? 4.887 -7.043 12.747 1.00 92.75 85 THR A CA 1
ATOM 600 C C . THR A 1 85 ? 4.102 -6.147 11.796 1.00 92.75 85 THR A C 1
ATOM 602 O O . THR A 1 85 ? 4.577 -5.883 10.690 1.00 92.75 85 THR A O 1
ATOM 605 N N . PRO A 1 86 ? 2.907 -5.664 12.183 1.00 93.69 86 PRO A N 1
ATOM 606 C CA . PRO A 1 86 ? 2.166 -4.746 11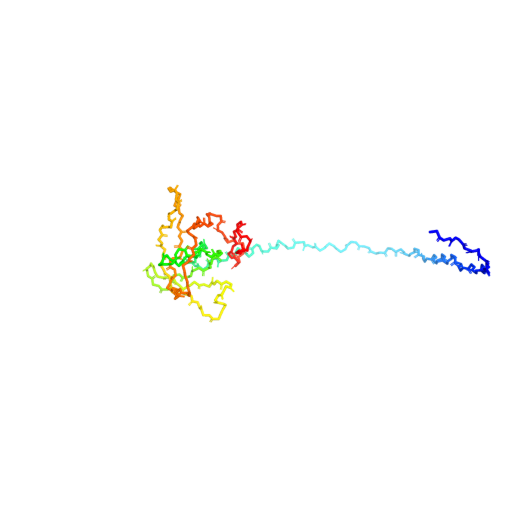.336 1.00 93.69 86 PRO A CA 1
ATOM 607 C C . PRO A 1 86 ? 2.948 -3.446 11.146 1.00 93.69 86 PRO A C 1
ATOM 609 O O . PRO A 1 86 ? 3.618 -2.958 12.058 1.00 93.69 86 PRO A O 1
ATOM 612 N N . LEU A 1 87 ? 2.832 -2.874 9.955 1.00 95.12 87 LEU A N 1
ATOM 613 C CA . LEU A 1 87 ? 3.470 -1.611 9.615 1.00 95.12 87 LEU A CA 1
ATOM 614 C C . LEU A 1 87 ? 2.608 -0.441 10.073 1.00 95.12 87 LEU A C 1
ATOM 616 O O . LEU A 1 87 ? 1.385 -0.470 9.939 1.00 95.12 87 LEU A O 1
ATOM 620 N N . VAL A 1 88 ? 3.246 0.627 10.533 1.00 96.88 88 VAL A N 1
ATOM 621 C CA . VAL A 1 88 ? 2.574 1.920 10.659 1.00 96.88 88 VAL A CA 1
ATOM 622 C C . VAL A 1 88 ? 2.589 2.587 9.289 1.00 96.88 88 VAL A C 1
ATOM 624 O O . VAL A 1 88 ? 3.625 2.632 8.628 1.00 96.88 88 VAL A O 1
ATOM 627 N N . ALA A 1 89 ? 1.439 3.081 8.840 1.00 97.50 89 ALA A N 1
ATOM 628 C CA . ALA A 1 89 ? 1.319 3.731 7.544 1.00 97.50 89 ALA A CA 1
ATOM 629 C C . ALA A 1 89 ? 0.369 4.929 7.571 1.00 97.50 89 ALA A C 1
ATOM 631 O O . ALA A 1 89 ? -0.498 5.061 8.437 1.00 97.50 89 ALA A O 1
ATOM 632 N N . THR A 1 90 ? 0.496 5.771 6.550 1.00 97.81 90 THR A N 1
ATOM 633 C CA . THR A 1 90 ? -0.510 6.779 6.183 1.00 97.81 90 THR A CA 1
ATOM 634 C C . THR A 1 90 ? -1.010 6.500 4.771 1.00 97.81 90 THR A C 1
ATOM 636 O O . THR A 1 90 ? -0.302 5.876 3.982 1.00 97.81 90 THR A O 1
ATOM 639 N N . VAL A 1 91 ? -2.225 6.939 4.443 1.00 97.75 91 VAL A N 1
ATOM 640 C CA . VAL A 1 91 ? -2.736 6.844 3.069 1.00 97.75 91 VAL A CA 1
ATOM 641 C C . VAL A 1 91 ? -2.349 8.107 2.314 1.00 97.75 91 VAL A C 1
ATOM 643 O O . VAL A 1 91 ? -2.689 9.211 2.744 1.00 97.75 91 VAL A O 1
ATOM 646 N N . LYS A 1 92 ? -1.623 7.943 1.208 1.00 97.56 92 LYS A N 1
ATOM 647 C CA . LYS A 1 92 ? -1.210 9.030 0.314 1.00 97.56 92 LYS A CA 1
ATOM 648 C C . LYS A 1 92 ? -1.244 8.543 -1.141 1.00 97.56 92 LYS A C 1
ATOM 650 O O . LYS A 1 92 ? -1.170 7.334 -1.373 1.00 97.56 92 LYS A O 1
ATOM 655 N N . PRO A 1 93 ? -1.340 9.461 -2.117 1.00 96.88 93 PRO A N 1
ATOM 656 C CA . PRO A 1 93 ? -1.233 9.097 -3.520 1.00 96.88 93 PRO A CA 1
ATOM 657 C C . PRO A 1 93 ? 0.203 8.677 -3.863 1.00 96.88 93 PRO A C 1
ATOM 659 O O . PRO A 1 93 ? 1.157 9.425 -3.635 1.00 96.88 93 PRO A O 1
ATOM 662 N N . TRP A 1 94 ? 0.340 7.501 -4.470 1.00 95.50 94 TRP A N 1
ATOM 663 C CA . TRP A 1 94 ? 1.561 7.023 -5.107 1.00 95.50 94 TRP A CA 1
ATOM 664 C C . TRP A 1 94 ? 1.447 7.209 -6.619 1.00 95.50 94 TRP A C 1
ATOM 666 O O . TRP A 1 94 ? 0.563 6.624 -7.245 1.00 95.50 94 TRP A O 1
ATOM 676 N N . CYS A 1 95 ? 2.327 8.025 -7.203 1.00 94.69 95 CYS A N 1
ATOM 677 C CA . CYS A 1 95 ? 2.254 8.397 -8.613 1.00 94.69 95 CYS A CA 1
ATOM 678 C C . CYS A 1 95 ? 3.507 7.970 -9.382 1.00 94.69 95 CYS A C 1
ATOM 680 O O . CYS A 1 95 ? 4.616 8.373 -9.035 1.00 94.69 95 CYS A O 1
ATOM 682 N N . VAL A 1 96 ? 3.327 7.227 -10.475 1.00 92.56 96 VAL A N 1
ATOM 683 C CA . VAL A 1 96 ? 4.404 6.855 -11.408 1.00 92.56 96 VAL A CA 1
ATOM 684 C C . VAL A 1 96 ? 3.908 7.054 -12.836 1.00 92.56 96 VAL A C 1
ATOM 686 O O . VAL A 1 96 ? 2.833 6.586 -13.198 1.00 92.56 96 VAL A O 1
ATOM 689 N N . GLY A 1 97 ? 4.668 7.787 -13.656 1.00 89.00 97 GLY A N 1
ATOM 690 C CA . GLY A 1 97 ? 4.304 8.031 -15.060 1.00 89.00 97 GLY A CA 1
ATOM 691 C C . GLY A 1 97 ? 2.971 8.771 -15.249 1.00 89.00 97 GLY A C 1
ATOM 692 O O . GLY A 1 97 ? 2.268 8.524 -16.222 1.00 89.00 97 GLY A O 1
ATOM 693 N N . GLY A 1 98 ? 2.587 9.633 -14.301 1.00 90.19 98 GLY A N 1
ATOM 694 C CA . GLY A 1 98 ? 1.315 10.369 -14.327 1.00 90.19 98 GLY A CA 1
ATOM 695 C C . GLY A 1 98 ? 0.087 9.562 -13.888 1.00 90.19 98 GLY A C 1
ATOM 696 O O . GLY A 1 98 ? -1.001 10.123 -13.826 1.00 90.19 98 GLY A O 1
ATOM 697 N N . GLN A 1 99 ? 0.246 8.277 -13.554 1.00 90.12 99 GLN A N 1
ATOM 698 C CA . GLN A 1 99 ? -0.809 7.449 -12.970 1.00 90.12 99 GLN A CA 1
ATOM 699 C C . GLN A 1 99 ? -0.664 7.449 -11.452 1.00 90.12 99 GLN A C 1
ATOM 701 O O . GLN A 1 99 ? 0.408 7.118 -10.946 1.00 90.12 99 GLN A O 1
ATOM 706 N N . CYS A 1 100 ? -1.727 7.822 -10.742 1.00 94.25 100 CYS A N 1
ATOM 707 C CA . CYS A 1 100 ? -1.748 7.897 -9.286 1.00 94.25 100 CYS A CA 1
ATOM 708 C C . CYS A 1 100 ? -2.730 6.883 -8.704 1.00 94.25 100 CYS A C 1
ATOM 710 O O . CYS A 1 100 ? -3.820 6.674 -9.236 1.00 94.25 100 CYS A O 1
ATOM 712 N N . THR A 1 101 ? -2.358 6.277 -7.586 1.00 95.44 101 THR A N 1
ATOM 713 C CA . THR A 1 101 ? -3.210 5.349 -6.838 1.00 95.44 101 THR A CA 1
ATOM 714 C C . THR A 1 101 ? -3.019 5.605 -5.353 1.00 95.44 101 THR A C 1
ATOM 716 O O . THR A 1 101 ? -1.893 5.826 -4.910 1.00 95.44 101 THR A O 1
ATOM 719 N N . ASP A 1 102 ? -4.102 5.591 -4.579 1.00 97.50 102 ASP A N 1
ATOM 720 C CA . ASP A 1 102 ? -3.994 5.659 -3.124 1.00 97.50 102 ASP A CA 1
ATOM 721 C C . ASP A 1 102 ? -3.281 4.413 -2.596 1.00 97.50 102 ASP A C 1
ATOM 723 O O . ASP A 1 102 ? -3.657 3.284 -2.908 1.00 97.50 102 ASP A O 1
ATOM 727 N N . ALA A 1 103 ? -2.257 4.621 -1.775 1.00 97.38 103 ALA A N 1
ATOM 728 C CA . ALA A 1 103 ? -1.446 3.551 -1.222 1.00 97.38 103 ALA A CA 1
ATOM 729 C C . ALA A 1 103 ? -1.200 3.759 0.273 1.00 97.38 103 ALA A C 1
ATOM 731 O O . ALA A 1 103 ? -1.220 4.883 0.784 1.00 97.38 103 ALA A O 1
ATOM 732 N N . PHE A 1 104 ? -0.908 2.668 0.975 1.00 97.81 104 PHE A N 1
ATOM 733 C CA . PHE A 1 104 ? -0.309 2.726 2.299 1.00 97.81 104 PHE A CA 1
ATOM 734 C C . PHE A 1 104 ? 1.171 3.059 2.170 1.00 97.81 104 PHE A C 1
ATOM 736 O O . PHE A 1 104 ? 1.979 2.212 1.794 1.00 97.81 104 PHE A O 1
ATOM 743 N N . HIS A 1 105 ? 1.528 4.286 2.529 1.00 97.31 105 HIS A N 1
ATOM 744 C CA . HIS A 1 105 ? 2.912 4.703 2.694 1.00 97.31 105 HIS A CA 1
ATOM 745 C C . HIS A 1 105 ? 3.386 4.188 4.050 1.00 97.31 105 HIS A C 1
ATOM 747 O O . HIS A 1 105 ? 3.154 4.833 5.078 1.00 97.31 105 HIS A O 1
ATOM 753 N N . GLY A 1 106 ? 3.952 2.982 4.037 1.00 94.12 106 GLY A N 1
ATOM 754 C CA . GLY A 1 106 ? 4.446 2.304 5.226 1.00 94.12 106 GLY A CA 1
ATOM 755 C C . GLY A 1 106 ? 5.776 2.886 5.687 1.00 94.12 106 GLY A C 1
ATOM 756 O O . GLY A 1 106 ? 6.650 3.189 4.873 1.00 94.12 106 GLY A O 1
ATOM 757 N N . GLU A 1 107 ? 5.943 3.001 6.999 1.00 93.75 107 GLU A N 1
ATOM 758 C CA . GLU A 1 107 ? 7.239 3.250 7.620 1.00 93.75 107 GLU A CA 1
ATOM 759 C C . GLU A 1 107 ? 8.084 1.973 7.509 1.00 93.75 107 GLU A C 1
ATOM 761 O O . GLU A 1 107 ? 7.994 1.057 8.326 1.00 93.75 107 GLU A O 1
ATOM 766 N N . ILE A 1 108 ? 8.839 1.874 6.415 1.00 90.50 108 ILE A N 1
ATOM 767 C CA . ILE A 1 108 ? 9.621 0.693 6.049 1.00 90.50 108 ILE A CA 1
ATOM 768 C C . ILE A 1 108 ? 11.084 1.106 5.938 1.00 90.50 108 ILE A C 1
ATOM 770 O O . ILE A 1 108 ? 11.434 1.991 5.157 1.00 90.50 108 ILE A O 1
ATOM 774 N N . VAL A 1 109 ? 11.952 0.429 6.689 1.00 88.81 109 VAL A N 1
ATOM 775 C CA . VAL A 1 109 ? 13.401 0.592 6.550 1.00 88.81 109 VAL A CA 1
ATOM 776 C C . VAL A 1 109 ? 13.847 -0.089 5.260 1.00 88.81 109 VAL A C 1
ATOM 778 O O . VAL A 1 109 ? 13.684 -1.297 5.089 1.00 88.81 109 VAL A O 1
ATOM 781 N N . CYS A 1 110 ? 14.410 0.691 4.346 1.00 85.62 110 CYS A N 1
ATOM 782 C CA . CYS A 1 110 ? 14.829 0.205 3.041 1.00 85.62 110 CYS A CA 1
ATOM 783 C C . CYS A 1 110 ? 16.217 -0.446 3.111 1.00 85.62 110 CYS A C 1
ATOM 785 O O . CYS A 1 110 ? 17.178 0.174 3.561 1.00 85.62 110 CYS A O 1
ATOM 787 N N . SER A 1 111 ? 16.345 -1.681 2.617 1.00 82.00 111 SER A N 1
ATOM 788 C CA . SER A 1 111 ? 17.640 -2.362 2.440 1.00 82.00 111 SER A CA 1
ATOM 789 C C . SER A 1 111 ? 18.321 -2.034 1.102 1.00 82.00 111 SER A C 1
ATOM 791 O O . SER A 1 111 ? 19.430 -2.492 0.844 1.00 82.00 111 SER A O 1
ATOM 793 N N . GLY A 1 112 ? 17.651 -1.270 0.236 1.00 85.88 112 GLY A N 1
ATOM 794 C CA . GLY A 1 112 ? 18.106 -0.874 -1.095 1.00 85.88 112 GLY A CA 1
ATOM 795 C C . GLY A 1 112 ? 17.070 0.005 -1.801 1.00 85.88 112 GLY A C 1
ATOM 796 O O . GLY A 1 112 ? 15.997 0.260 -1.254 1.00 85.88 112 GLY A O 1
ATOM 797 N N . ILE A 1 113 ? 17.396 0.470 -3.009 1.00 88.44 113 ILE A N 1
ATOM 798 C CA . ILE A 1 113 ? 16.496 1.267 -3.857 1.00 88.44 113 ILE A CA 1
ATOM 799 C C . ILE A 1 113 ? 15.833 0.337 -4.877 1.00 88.44 113 ILE A C 1
ATOM 801 O O . ILE A 1 113 ? 16.528 -0.387 -5.593 1.00 88.44 113 ILE A O 1
ATOM 805 N N . CYS A 1 114 ? 14.504 0.365 -4.958 1.00 88.88 114 CYS A N 1
ATOM 806 C CA . CYS A 1 114 ? 13.751 -0.355 -5.979 1.00 88.88 114 CYS A CA 1
ATOM 807 C C . CYS A 1 114 ? 13.584 0.500 -7.239 1.00 88.88 114 CYS A C 1
ATOM 809 O O . CYS A 1 114 ? 13.539 1.729 -7.180 1.00 88.88 114 CYS A O 1
ATOM 811 N N . ALA A 1 115 ? 13.435 -0.153 -8.392 1.00 87.25 115 ALA A N 1
ATOM 812 C CA . ALA A 1 115 ? 12.982 0.542 -9.589 1.00 87.25 115 ALA A CA 1
ATOM 813 C C . ALA A 1 115 ? 11.551 1.072 -9.357 1.00 87.25 115 ALA A C 1
ATOM 815 O O . ALA A 1 115 ? 10.692 0.288 -8.939 1.00 87.25 115 ALA A O 1
ATOM 816 N N . PRO A 1 116 ? 11.267 2.361 -9.629 1.00 80.75 116 PRO A N 1
ATOM 817 C CA . PRO A 1 116 ? 9.925 2.907 -9.468 1.00 80.75 116 PRO A CA 1
ATOM 818 C C . PRO A 1 116 ? 8.903 2.123 -10.299 1.00 80.75 116 PRO A C 1
ATOM 820 O O . PRO A 1 116 ? 9.059 1.971 -11.511 1.00 80.75 116 PRO A O 1
ATOM 823 N N . LYS A 1 117 ? 7.840 1.645 -9.648 1.00 90.12 117 LYS A N 1
ATOM 824 C CA . LYS A 1 117 ? 6.753 0.876 -10.271 1.00 90.12 117 LYS A CA 1
ATOM 825 C C . LYS A 1 117 ? 5.403 1.476 -9.885 1.00 90.12 117 LYS A C 1
ATOM 827 O O . LYS A 1 117 ? 5.255 2.028 -8.797 1.00 90.12 117 LYS A O 1
ATOM 832 N N . ALA A 1 118 ? 4.414 1.377 -10.770 1.00 91.94 118 ALA A N 1
ATOM 833 C CA . ALA A 1 118 ? 3.039 1.727 -10.430 1.00 91.94 118 ALA A CA 1
ATOM 834 C C . ALA A 1 118 ? 2.489 0.789 -9.339 1.00 91.94 118 ALA A C 1
ATOM 836 O O . ALA A 1 118 ? 2.825 -0.397 -9.300 1.00 91.94 118 ALA A O 1
ATOM 837 N N . ALA A 1 119 ? 1.651 1.332 -8.459 1.00 92.94 119 ALA A N 1
ATOM 838 C CA . ALA A 1 119 ? 0.951 0.551 -7.448 1.00 92.94 119 ALA A CA 1
ATOM 839 C C . ALA A 1 119 ? -0.259 -0.176 -8.050 1.00 92.94 119 ALA A C 1
ATOM 841 O O . ALA A 1 119 ? -0.814 0.256 -9.060 1.00 92.94 119 ALA A O 1
ATOM 842 N N . ASP A 1 120 ? -0.660 -1.285 -7.430 1.00 92.06 120 ASP A N 1
ATOM 843 C CA . ASP A 1 120 ? -1.824 -2.045 -7.876 1.00 92.06 120 ASP A CA 1
ATOM 844 C C . ASP A 1 120 ? -3.125 -1.307 -7.527 1.00 92.06 120 ASP A C 1
ATOM 846 O O . ASP A 1 120 ? -3.540 -1.256 -6.369 1.00 92.06 120 ASP A O 1
ATOM 850 N N . ALA A 1 121 ? -3.780 -0.744 -8.540 1.00 92.00 121 ALA A N 1
ATOM 851 C CA . ALA A 1 121 ? -5.059 -0.052 -8.394 1.00 92.00 121 ALA A CA 1
ATOM 852 C C . ALA A 1 121 ? -6.261 -0.998 -8.234 1.00 92.00 121 ALA A C 1
ATOM 854 O O . ALA A 1 121 ? -7.381 -0.535 -8.027 1.00 92.00 121 ALA A O 1
ATOM 855 N N . THR A 1 122 ? -6.053 -2.312 -8.341 1.00 95.12 122 THR A N 1
ATOM 856 C CA . THR A 1 122 ? -7.118 -3.320 -8.250 1.00 95.12 122 THR A CA 1
ATOM 857 C C . THR A 1 122 ? -7.265 -3.912 -6.851 1.00 95.12 122 THR A C 1
ATOM 859 O O . THR A 1 122 ? -8.051 -4.840 -6.675 1.00 95.12 122 THR A O 1
ATOM 862 N N . CYS A 1 123 ? -6.541 -3.394 -5.850 1.00 95.00 123 CYS A N 1
ATOM 863 C CA . CYS A 1 123 ? -6.646 -3.877 -4.477 1.00 95.00 123 CYS A CA 1
ATOM 864 C C . CYS A 1 123 ? -8.081 -3.755 -3.942 1.00 95.00 123 CYS A C 1
ATOM 866 O O . CYS A 1 123 ? -8.652 -2.665 -3.900 1.00 95.00 123 CYS A O 1
ATOM 868 N N . HIS A 1 124 ? -8.656 -4.875 -3.509 1.00 94.88 124 HIS A N 1
ATOM 869 C CA . HIS A 1 124 ? -9.992 -4.936 -2.921 1.00 94.88 124 HIS A CA 1
ATOM 870 C C . HIS A 1 124 ? -10.112 -6.077 -1.904 1.00 94.88 124 HIS A C 1
ATOM 872 O O . HIS A 1 124 ? -9.265 -6.967 -1.820 1.00 94.88 124 HIS A O 1
ATOM 878 N N . PHE A 1 125 ? -11.169 -6.029 -1.094 1.00 94.50 125 PHE A N 1
ATOM 879 C CA . PHE A 1 125 ? -11.461 -7.086 -0.134 1.00 94.50 125 PHE A CA 1
ATOM 880 C C . PHE A 1 125 ? -12.200 -8.254 -0.799 1.00 94.50 125 PHE A C 1
ATOM 882 O O . PHE A 1 125 ? -13.250 -8.051 -1.407 1.00 94.50 125 PHE A O 1
ATOM 889 N N . GLU A 1 126 ? -11.697 -9.470 -0.594 1.00 93.38 126 GLU A N 1
ATOM 890 C CA . GLU A 1 126 ? -12.412 -10.730 -0.813 1.00 93.38 126 GLU A CA 1
ATOM 891 C C . GLU A 1 126 ? -12.572 -11.430 0.540 1.00 93.38 126 GLU A C 1
ATOM 893 O O . GLU A 1 126 ? -11.652 -12.062 1.066 1.00 93.38 126 GLU A O 1
ATOM 898 N N . GLY A 1 127 ? -13.741 -11.260 1.160 1.00 89.06 127 GLY A N 1
ATOM 899 C CA . GLY A 1 127 ? -13.927 -11.656 2.553 1.00 89.06 127 GLY A CA 1
ATOM 900 C C . GLY A 1 127 ? -13.038 -10.823 3.484 1.00 89.06 127 GLY A C 1
ATOM 901 O O . GLY A 1 127 ? -13.078 -9.594 3.451 1.00 89.06 127 GLY A O 1
ATOM 902 N N . ASP A 1 128 ? -12.219 -11.500 4.290 1.00 85.81 128 ASP A N 1
ATOM 903 C CA . ASP A 1 128 ? -11.219 -10.876 5.171 1.00 85.81 128 ASP A CA 1
ATOM 904 C C . ASP A 1 128 ? -9.842 -10.702 4.504 1.00 85.81 128 ASP A C 1
ATOM 906 O O . ASP A 1 128 ? -8.920 -10.132 5.099 1.00 85.81 128 ASP A O 1
ATOM 910 N N . ALA A 1 129 ? -9.672 -11.210 3.280 1.00 89.31 129 ALA A N 1
ATOM 911 C CA . ALA A 1 129 ? -8.431 -11.091 2.531 1.00 89.31 129 ALA A CA 1
ATOM 912 C C . ALA A 1 129 ? -8.420 -9.805 1.700 1.00 89.31 129 ALA A C 1
ATOM 914 O O . ALA A 1 129 ? -9.442 -9.363 1.185 1.00 89.31 129 ALA A O 1
ATOM 915 N N . CYS A 1 130 ? -7.237 -9.217 1.549 1.00 93.25 130 CYS A N 1
ATOM 916 C CA . CYS A 1 130 ? -6.999 -8.105 0.638 1.00 93.25 130 CYS A CA 1
ATOM 917 C C . CYS A 1 130 ? -6.203 -8.633 -0.552 1.00 93.25 130 CYS A C 1
ATOM 919 O O . CYS A 1 130 ? -5.079 -9.114 -0.385 1.00 93.25 130 CYS A O 1
ATOM 921 N N . VAL A 1 131 ? -6.823 -8.596 -1.726 1.00 92.69 131 VAL A N 1
ATOM 922 C CA . VAL A 1 131 ? -6.328 -9.212 -2.962 1.00 92.69 131 VAL A CA 1
ATOM 923 C C . VAL A 1 131 ? -6.192 -8.158 -4.057 1.00 92.69 131 VAL A C 1
ATOM 925 O O . VAL A 1 131 ? -6.818 -7.104 -3.989 1.00 92.69 131 VAL A O 1
ATOM 928 N N . GLY A 1 132 ? -5.372 -8.439 -5.066 1.00 90.44 132 GLY A N 1
ATOM 929 C CA . GLY A 1 132 ? -5.183 -7.593 -6.245 1.00 90.44 132 GLY A CA 1
ATOM 930 C C . GLY A 1 132 ? -4.606 -8.399 -7.404 1.00 90.44 132 GLY A C 1
ATOM 931 O O . GLY A 1 132 ? -4.184 -9.544 -7.226 1.00 90.44 132 GLY A O 1
ATOM 932 N N . ALA A 1 133 ? -4.593 -7.806 -8.595 1.00 82.69 133 ALA A N 1
ATOM 933 C CA . ALA A 1 133 ? -4.086 -8.414 -9.824 1.00 82.69 133 ALA A CA 1
ATOM 934 C C . ALA A 1 133 ? -2.585 -8.750 -9.759 1.00 82.69 133 ALA A C 1
ATOM 936 O O . ALA A 1 133 ? -2.097 -9.597 -10.510 1.00 82.69 133 ALA A O 1
ATOM 937 N N . SER A 1 134 ? -1.843 -8.107 -8.860 1.00 64.19 134 SER A N 1
ATOM 938 C CA . SER A 1 134 ? -0.411 -8.328 -8.680 1.00 64.19 134 SER A CA 1
ATOM 939 C C . SER A 1 134 ? -0.152 -9.564 -7.823 1.00 64.19 134 SER A C 1
ATOM 941 O O . SER A 1 134 ? 0.082 -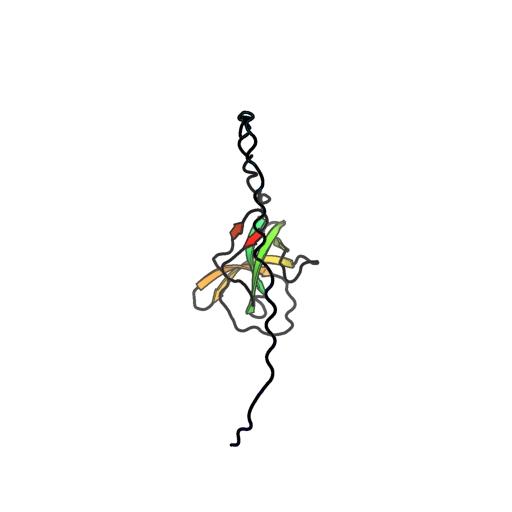9.475 -6.615 1.00 64.19 134 SER A O 1
ATOM 943 N N . VAL A 1 135 ? -0.153 -10.731 -8.466 1.00 41.69 135 VAL A N 1
ATOM 944 C CA . VAL A 1 135 ? 0.442 -11.945 -7.902 1.00 41.69 135 VAL A CA 1
ATOM 945 C C . VAL A 1 135 ? 1.952 -11.916 -8.179 1.00 41.69 135 VAL A C 1
ATOM 947 O O . VAL A 1 135 ? 2.380 -12.076 -9.316 1.00 41.69 135 VAL A O 1
ATOM 950 N N . ALA A 1 136 ? 2.717 -11.746 -7.097 1.00 37.94 136 ALA A N 1
ATOM 951 C CA . ALA A 1 136 ? 4.170 -11.901 -6.933 1.00 37.94 136 ALA A CA 1
ATOM 952 C C . ALA A 1 136 ? 5.127 -10.758 -7.396 1.00 37.94 136 ALA A C 1
ATOM 954 O O . ALA A 1 136 ? 4.861 -10.079 -8.391 1.00 37.94 136 ALA A O 1
ATOM 955 N N . PRO A 1 137 ? 6.222 -10.531 -6.627 1.00 44.69 137 PRO A N 1
ATOM 956 C CA . PRO A 1 137 ? 7.324 -9.611 -6.943 1.00 44.69 137 PRO A CA 1
ATOM 957 C C . PRO A 1 137 ? 8.169 -10.046 -8.147 1.00 44.69 137 PRO A C 1
ATOM 959 O O . PRO A 1 137 ? 8.263 -11.268 -8.403 1.00 44.69 137 PRO A O 1
#

Sequence (137 aa):
MRRLCAPTASFFAVAVLACSHPQESVSAPVVASAAPSATVAASSPAKARCLPVVAAECGCVYS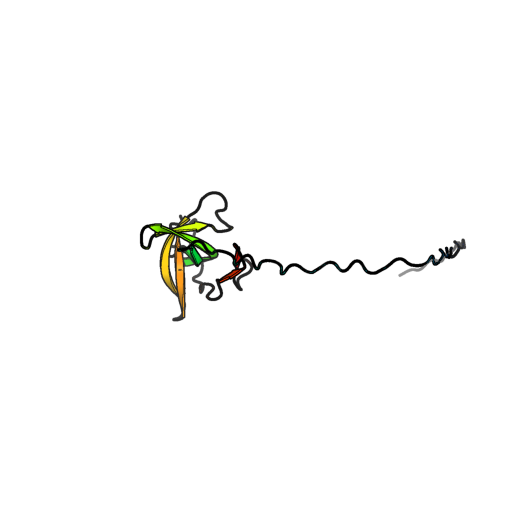CGVGTETKPGVYSVRHSFWKDTPLVATVKPWCVGGQCTDAFHGEIVCSGICAPKAADATCHFEGDACVGASVAP